Protein AF-A0A5C8K792-F1 (afdb_monomer)

Mean predicted aligned error: 9.38 Å

Structure (mmCIF, N/CA/C/O backbone):
data_AF-A0A5C8K792-F1
#
_entry.id   AF-A0A5C8K792-F1
#
loop_
_atom_site.group_PDB
_atom_site.id
_atom_site.type_symbol
_atom_site.label_atom_id
_atom_site.label_alt_id
_atom_site.label_comp_id
_atom_site.label_asym_id
_atom_site.label_entity_id
_atom_site.label_seq_id
_atom_site.pdbx_PDB_ins_code
_atom_site.Cartn_x
_atom_site.Cartn_y
_atom_site.Cartn_z
_atom_site.occupancy
_atom_site.B_iso_or_equiv
_atom_site.auth_seq_id
_atom_site.auth_comp_id
_atom_site.auth_asym_id
_atom_site.auth_atom_id
_atom_site.pdbx_PDB_model_num
ATOM 1 N N . MET A 1 1 ? -2.603 10.438 27.173 1.00 48.62 1 MET A N 1
ATOM 2 C CA . MET A 1 1 ? -2.649 11.449 26.082 1.00 48.62 1 MET A CA 1
ATOM 3 C C . MET A 1 1 ? -1.941 11.046 24.762 1.00 48.62 1 MET A C 1
ATOM 5 O O . MET A 1 1 ? -1.827 11.893 23.890 1.00 48.62 1 MET A O 1
ATOM 9 N N . LYS A 1 2 ? -1.500 9.791 24.525 1.00 54.25 2 LYS A N 1
ATOM 10 C CA . LYS A 1 2 ? -0.656 9.432 23.346 1.00 54.25 2 LYS A CA 1
ATOM 11 C C . LYS A 1 2 ? -1.339 8.657 22.197 1.00 54.25 2 LYS A C 1
ATOM 13 O O . LYS A 1 2 ? -0.719 8.476 21.154 1.00 54.25 2 LYS A O 1
ATOM 18 N N . SER A 1 3 ? -2.580 8.188 22.365 1.00 60.81 3 SER A N 1
ATOM 19 C CA . SER A 1 3 ? -3.267 7.324 21.380 1.00 60.81 3 SER A CA 1
ATOM 20 C C . SER A 1 3 ? -3.584 8.049 20.063 1.00 60.81 3 SER A C 1
ATOM 22 O O . SER A 1 3 ? -3.259 7.552 18.988 1.00 60.81 3 SER A O 1
ATOM 24 N N . ASN A 1 4 ? -4.146 9.257 20.148 1.00 64.00 4 ASN A N 1
ATOM 25 C CA . ASN A 1 4 ? -4.703 9.966 18.988 1.00 64.00 4 ASN A CA 1
ATOM 26 C C . ASN A 1 4 ? -3.617 10.461 18.022 1.00 64.00 4 ASN A C 1
ATOM 28 O O . ASN A 1 4 ? -3.834 10.506 16.816 1.00 64.00 4 ASN A O 1
ATOM 32 N N . SER A 1 5 ? -2.433 10.798 18.543 1.00 72.56 5 SER A N 1
ATOM 33 C CA . SER A 1 5 ? -1.304 11.237 17.719 1.00 72.56 5 SER A CA 1
ATOM 34 C C . SER A 1 5 ? -0.758 10.101 16.850 1.00 72.56 5 SER A C 1
ATOM 36 O O . SER A 1 5 ? -0.447 10.340 15.691 1.00 72.56 5 SER A O 1
ATOM 38 N N . LEU A 1 6 ? -0.719 8.858 17.348 1.00 70.56 6 LEU A N 1
ATOM 39 C CA . LEU A 1 6 ? -0.257 7.725 16.538 1.00 70.56 6 LEU A CA 1
ATOM 40 C C . LEU A 1 6 ? -1.238 7.334 15.431 1.00 70.56 6 LEU A C 1
ATOM 42 O O . LEU A 1 6 ? -0.800 6.997 14.336 1.00 70.56 6 LEU A O 1
ATOM 46 N N . VAL A 1 7 ? -2.546 7.397 15.697 1.00 77.88 7 VAL A N 1
ATOM 47 C CA . VAL A 1 7 ? -3.580 7.153 14.676 1.00 77.88 7 VAL A CA 1
ATOM 48 C C . VAL A 1 7 ? -3.468 8.185 13.546 1.00 77.88 7 VAL A C 1
ATOM 50 O O . VAL A 1 7 ? -3.513 7.812 12.375 1.00 77.88 7 VAL A O 1
ATOM 53 N N . LEU A 1 8 ? -3.255 9.464 13.891 1.00 81.50 8 LEU A N 1
ATOM 54 C CA . LEU A 1 8 ? -3.018 10.545 12.925 1.00 81.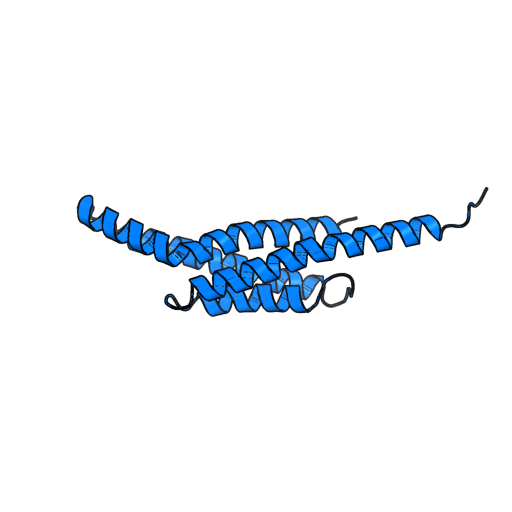50 8 LEU A CA 1
ATOM 55 C C . LEU A 1 8 ? -1.777 10.286 12.075 1.00 81.50 8 LEU A C 1
ATOM 57 O O . LEU A 1 8 ? -1.864 10.301 10.850 1.00 81.50 8 LEU A O 1
ATOM 61 N N . THR A 1 9 ? -0.634 10.030 12.716 1.00 84.25 9 THR A N 1
ATOM 62 C CA . THR A 1 9 ? 0.632 9.820 12.008 1.00 84.25 9 THR A CA 1
ATOM 63 C C . THR A 1 9 ? 0.550 8.613 11.080 1.00 84.25 9 THR A C 1
ATOM 65 O O . THR A 1 9 ? 0.938 8.720 9.922 1.00 84.25 9 THR A O 1
ATOM 68 N N . ASN A 1 10 ? -0.021 7.493 11.535 1.00 84.94 10 ASN A N 1
ATOM 69 C CA . ASN A 1 10 ? -0.153 6.297 10.702 1.00 84.94 10 ASN A CA 1
ATOM 70 C C . ASN A 1 10 ? -1.067 6.532 9.497 1.00 84.94 10 ASN A C 1
ATOM 72 O O . ASN A 1 10 ? -0.739 6.110 8.390 1.00 84.94 10 ASN A O 1
ATOM 76 N N . GLY A 1 11 ? -2.185 7.234 9.684 1.00 84.38 11 GLY A N 1
ATOM 77 C CA . GLY A 1 11 ? -3.072 7.545 8.571 1.00 84.38 11 GLY A CA 1
ATOM 78 C C . GLY A 1 11 ? -2.479 8.561 7.585 1.00 84.38 11 GLY A C 1
ATOM 79 O O . GLY A 1 11 ? -2.635 8.386 6.384 1.00 84.38 11 GLY A O 1
ATOM 80 N N . ILE A 1 12 ? -1.729 9.574 8.037 1.00 89.00 12 ILE A N 1
ATOM 81 C CA . ILE A 1 12 ? -1.058 10.528 7.131 1.00 89.00 12 ILE A CA 1
ATOM 82 C C . ILE A 1 12 ? 0.067 9.839 6.351 1.00 89.00 12 ILE A C 1
ATOM 84 O O . ILE A 1 12 ? 0.120 9.940 5.126 1.00 89.00 12 ILE A O 1
ATOM 88 N N . VAL A 1 13 ? 0.942 9.104 7.044 1.00 89.44 13 VAL A N 1
ATOM 89 C CA . VAL A 1 13 ? 2.062 8.383 6.418 1.00 89.44 13 VAL A CA 1
ATOM 90 C C . VAL A 1 13 ? 1.544 7.329 5.441 1.00 89.44 13 VAL A C 1
ATOM 92 O O . VAL A 1 13 ? 2.084 7.191 4.347 1.00 89.44 13 VAL A O 1
ATOM 95 N N . GLY A 1 14 ? 0.459 6.634 5.786 1.00 88.00 14 GLY A N 1
ATOM 96 C CA . GLY A 1 14 ? -0.190 5.687 4.886 1.00 88.00 14 GLY A CA 1
ATOM 97 C C . GLY A 1 14 ? -0.869 6.317 3.680 1.00 88.00 14 GLY A C 1
ATOM 98 O O . GLY A 1 14 ? -0.874 5.710 2.616 1.00 88.00 14 GLY A O 1
ATOM 99 N N . LEU A 1 15 ? -1.412 7.529 3.807 1.00 91.38 15 LEU A N 1
ATOM 100 C CA . LEU A 1 15 ? -2.034 8.231 2.686 1.00 91.38 15 LEU A CA 1
ATOM 101 C C . LEU A 1 15 ? -0.972 8.729 1.701 1.00 91.38 15 LEU A C 1
ATOM 103 O O . LEU A 1 15 ? -1.082 8.476 0.504 1.00 91.38 15 LEU A O 1
ATOM 107 N N . ILE A 1 16 ? 0.090 9.362 2.209 1.00 91.62 16 ILE A N 1
ATOM 108 C CA . ILE A 1 16 ? 1.227 9.819 1.395 1.00 91.62 16 ILE A CA 1
ATOM 109 C C . ILE A 1 16 ? 1.921 8.620 0.741 1.00 91.62 16 ILE A C 1
ATOM 111 O O . ILE A 1 16 ? 2.132 8.603 -0.471 1.00 91.62 16 ILE A O 1
ATOM 115 N N . GLY A 1 17 ? 2.232 7.590 1.532 1.00 88.50 17 GLY A N 1
ATOM 116 C CA . GLY A 1 17 ? 2.858 6.370 1.035 1.00 88.50 17 GLY A CA 1
ATOM 117 C C . GLY A 1 17 ? 1.967 5.611 0.052 1.00 88.50 17 GLY A C 1
ATOM 118 O O . GLY A 1 17 ? 2.456 5.134 -0.966 1.00 88.50 17 GLY A O 1
ATOM 119 N N . GLY A 1 18 ? 0.656 5.559 0.297 1.00 88.31 18 GLY A N 1
ATOM 120 C CA . GLY A 1 18 ? -0.326 4.948 -0.596 1.00 88.31 18 GLY A CA 1
ATOM 121 C C . GLY A 1 18 ? -0.421 5.653 -1.949 1.00 88.31 18 GLY A C 1
ATOM 122 O O . GLY A 1 18 ? -0.436 4.977 -2.974 1.00 88.31 18 GLY A O 1
ATOM 123 N N . ILE A 1 19 ? -0.397 6.993 -1.974 1.00 91.19 19 ILE A N 1
ATOM 124 C CA . ILE A 1 19 ? -0.318 7.779 -3.219 1.00 91.19 19 ILE A CA 1
ATOM 125 C C . ILE A 1 19 ? 0.967 7.455 -3.993 1.00 91.19 19 ILE A C 1
ATOM 127 O O . ILE A 1 19 ? 0.922 7.251 -5.206 1.00 91.19 19 ILE A O 1
ATOM 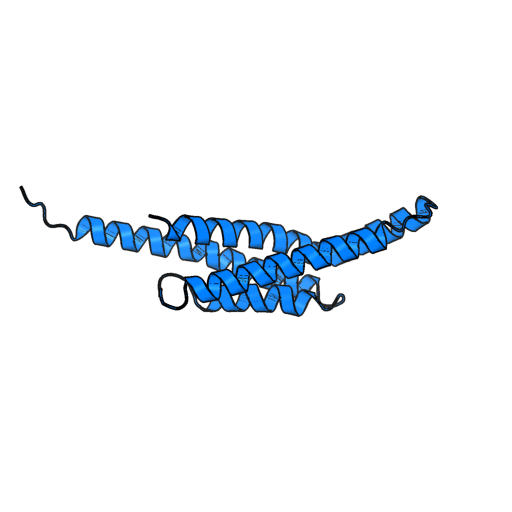131 N N . LEU A 1 20 ? 2.108 7.372 -3.303 1.00 89.75 20 LEU A N 1
ATOM 132 C CA . LEU A 1 20 ? 3.390 7.078 -3.946 1.00 89.75 20 LEU A CA 1
ATOM 133 C C . LEU A 1 20 ? 3.418 5.662 -4.533 1.00 89.75 20 LEU A C 1
ATOM 135 O O . LEU A 1 20 ? 3.910 5.461 -5.639 1.00 89.75 20 LEU A O 1
ATOM 139 N N . VAL A 1 21 ? 2.856 4.686 -3.815 1.00 88.12 21 VAL A N 1
ATOM 140 C CA . VAL A 1 21 ? 2.730 3.302 -4.290 1.00 88.12 21 VAL A CA 1
ATOM 141 C C . VAL A 1 21 ? 1.752 3.210 -5.465 1.00 88.12 21 VAL A C 1
ATOM 143 O O . VAL A 1 21 ? 2.029 2.485 -6.420 1.00 88.12 21 VAL A O 1
ATOM 146 N N . LEU A 1 22 ? 0.657 3.977 -5.442 1.00 90.88 22 LEU A N 1
ATOM 147 C CA . LEU A 1 22 ? -0.306 4.061 -6.544 1.00 90.88 22 LEU A CA 1
ATOM 148 C C . LEU A 1 22 ? 0.346 4.588 -7.831 1.00 90.88 22 LEU A C 1
ATOM 150 O O . LEU A 1 22 ? 0.111 4.048 -8.909 1.00 90.88 22 LEU A O 1
ATOM 154 N N . LEU A 1 23 ? 1.206 5.602 -7.705 1.00 89.19 23 LEU A N 1
ATOM 155 C CA . LEU A 1 23 ? 2.001 6.156 -8.805 1.00 89.19 23 LEU A CA 1
ATOM 156 C C . LEU A 1 23 ? 3.240 5.314 -9.147 1.00 89.19 23 LEU A C 1
ATOM 158 O O . LEU A 1 23 ? 3.911 5.598 -10.135 1.00 89.19 23 LEU A O 1
ATOM 162 N N . GLY A 1 24 ? 3.536 4.262 -8.383 1.00 85.56 24 GLY A N 1
ATOM 163 C CA . GLY A 1 24 ? 4.718 3.417 -8.556 1.00 85.56 24 GLY A CA 1
ATOM 164 C C . GLY A 1 24 ? 4.937 2.909 -9.990 1.00 85.56 24 GLY A C 1
ATOM 165 O O . GLY A 1 24 ? 6.045 3.067 -10.500 1.00 85.56 24 GLY A O 1
ATOM 166 N N . PRO A 1 25 ? 3.918 2.363 -10.685 1.00 84.81 25 PRO A N 1
ATOM 167 C CA . PRO A 1 25 ? 4.066 1.926 -12.075 1.00 84.81 25 PRO A CA 1
ATOM 168 C C . PRO A 1 25 ? 4.450 3.067 -13.024 1.00 84.81 25 PR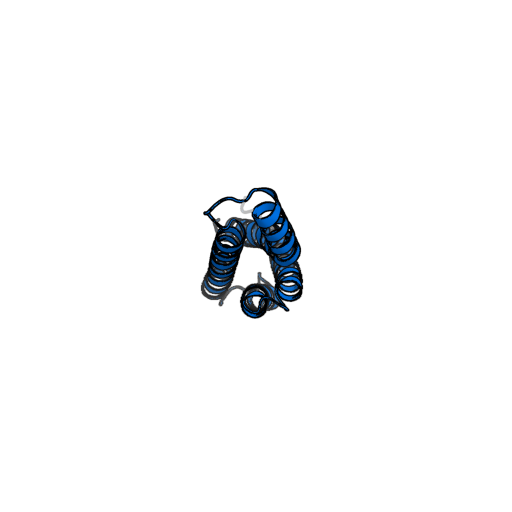O A C 1
ATOM 170 O O . PRO A 1 25 ? 5.295 2.880 -13.894 1.00 84.81 25 PRO A O 1
ATOM 173 N N . PHE A 1 26 ? 3.884 4.262 -12.825 1.00 86.12 26 PHE A N 1
ATOM 174 C CA . PHE A 1 26 ? 4.224 5.447 -13.615 1.00 86.12 26 PHE A CA 1
ATOM 175 C C . PHE A 1 26 ? 5.645 5.934 -13.320 1.00 86.12 26 PHE A C 1
ATOM 177 O O . PHE A 1 26 ? 6.356 6.314 -14.244 1.00 86.12 26 PHE A O 1
ATOM 184 N N . LEU A 1 27 ? 6.089 5.873 -12.060 1.00 85.75 27 LEU A N 1
ATOM 185 C CA . LEU A 1 27 ? 7.456 6.238 -11.681 1.00 85.75 27 LEU A CA 1
ATOM 186 C C . LEU A 1 27 ? 8.501 5.319 -12.323 1.00 85.75 27 LEU A C 1
ATOM 188 O O . LEU A 1 27 ? 9.519 5.816 -12.793 1.00 85.75 27 LEU A O 1
ATOM 192 N N . ILE A 1 28 ? 8.235 4.009 -12.386 1.00 86.38 28 ILE A N 1
ATOM 193 C CA . ILE A 1 28 ? 9.107 3.038 -13.070 1.00 86.38 28 ILE A CA 1
ATOM 194 C C . ILE A 1 28 ? 9.128 3.297 -14.582 1.00 86.38 28 ILE A C 1
ATOM 196 O O . ILE A 1 28 ? 10.174 3.208 -15.221 1.00 86.38 28 ILE A O 1
ATOM 200 N N . LEU A 1 29 ? 7.980 3.647 -15.166 1.00 86.19 29 LEU A N 1
ATOM 201 C CA . LEU A 1 29 ? 7.887 3.940 -16.594 1.00 86.19 29 LEU A CA 1
ATOM 202 C C . LEU A 1 29 ? 8.693 5.197 -16.959 1.00 86.19 29 LEU A C 1
ATOM 204 O O . LEU A 1 29 ? 9.476 5.174 -17.907 1.00 86.19 29 LEU A O 1
ATOM 208 N N . ILE A 1 30 ? 8.570 6.261 -16.161 1.00 86.88 30 ILE A N 1
ATOM 209 C CA . ILE A 1 30 ? 9.336 7.502 -16.338 1.00 86.88 30 ILE A CA 1
ATOM 210 C C . ILE A 1 30 ? 10.836 7.246 -16.164 1.00 86.88 30 ILE A C 1
ATOM 212 O O . ILE A 1 30 ? 11.616 7.692 -16.999 1.00 86.88 30 ILE A O 1
ATOM 216 N N . SER A 1 31 ? 11.258 6.517 -15.127 1.00 85.69 31 SER A N 1
ATOM 217 C CA . SER A 1 31 ? 12.683 6.236 -14.914 1.00 85.69 31 SER A CA 1
ATOM 218 C C . SER A 1 31 ? 13.285 5.379 -16.027 1.00 85.69 31 SER A C 1
ATOM 220 O O . SER A 1 31 ? 14.405 5.655 -16.447 1.00 85.69 31 SER A O 1
ATOM 222 N N . SER A 1 32 ? 12.522 4.432 -16.584 1.00 86.12 32 SER A N 1
ATOM 223 C CA . SER A 1 32 ? 12.965 3.642 -17.741 1.00 86.12 32 SER A CA 1
ATOM 224 C C . SER A 1 32 ? 13.147 4.481 -19.006 1.00 86.12 32 SER A C 1
ATOM 226 O O . SER A 1 32 ? 14.105 4.277 -19.749 1.00 86.12 32 SER A O 1
ATOM 228 N N . PHE A 1 33 ? 12.272 5.465 -19.231 1.00 86.56 33 PHE A N 1
ATOM 229 C CA . PHE A 1 33 ? 12.398 6.393 -20.352 1.00 86.56 33 PHE A CA 1
ATOM 230 C C . PHE A 1 33 ? 13.600 7.326 -20.171 1.00 86.56 33 PHE A C 1
ATOM 232 O O . PHE A 1 33 ? 14.362 7.549 -21.110 1.00 86.56 33 PHE A O 1
ATOM 239 N N . THR A 1 34 ? 13.808 7.825 -18.951 1.00 85.88 34 THR A N 1
ATOM 240 C CA . THR A 1 34 ? 14.956 8.671 -18.615 1.00 85.88 34 THR A CA 1
ATOM 241 C C . THR A 1 34 ? 16.273 7.920 -18.775 1.00 85.88 34 THR A C 1
ATOM 243 O O . THR A 1 34 ? 17.182 8.474 -19.383 1.00 85.88 34 THR A O 1
ATOM 246 N N . ASP A 1 35 ? 16.383 6.668 -18.318 1.00 86.31 35 ASP A N 1
ATOM 247 C CA . ASP A 1 35 ? 17.587 5.838 -18.513 1.00 86.31 35 ASP A CA 1
ATOM 248 C C . ASP A 1 35 ? 17.942 5.707 -20.003 1.00 86.31 35 ASP A C 1
ATOM 250 O O . ASP A 1 35 ? 19.102 5.835 -20.398 1.00 86.31 35 ASP A O 1
ATOM 254 N N . LEU A 1 36 ? 16.923 5.522 -20.845 1.00 85.25 36 LEU A N 1
ATOM 255 C CA . LEU A 1 36 ? 17.070 5.343 -22.288 1.00 85.25 36 LEU A CA 1
ATOM 256 C C . LEU A 1 36 ? 17.543 6.623 -22.996 1.00 85.25 36 LEU A C 1
ATOM 258 O O . LEU A 1 36 ? 18.340 6.554 -23.927 1.00 85.25 36 LEU A O 1
ATOM 262 N N . VAL A 1 37 ? 17.081 7.791 -22.539 1.00 86.69 37 VAL A N 1
ATOM 263 C CA . VAL A 1 37 ? 17.468 9.106 -23.085 1.00 86.69 37 VAL A CA 1
ATOM 264 C C . VAL A 1 37 ? 18.822 9.577 -22.549 1.00 86.69 37 VAL A C 1
ATOM 266 O O . VAL A 1 37 ? 19.566 10.252 -23.256 1.00 86.69 37 VAL A O 1
ATOM 269 N N . SER A 1 38 ? 19.142 9.237 -21.301 1.00 82.19 38 SER A N 1
ATOM 270 C CA . SER A 1 38 ? 20.303 9.776 -20.581 1.00 82.19 38 SER A CA 1
ATOM 271 C C . SER A 1 38 ? 21.593 9.003 -20.862 1.00 82.19 38 SER A C 1
ATOM 273 O O . SER A 1 38 ? 22.676 9.545 -20.653 1.00 82.19 38 SER A O 1
ATOM 275 N N . GLY A 1 39 ? 21.502 7.745 -21.319 1.00 75.25 39 GLY A N 1
ATOM 276 C CA . GLY A 1 39 ? 22.661 6.907 -21.657 1.00 75.25 39 GLY A CA 1
ATOM 277 C C . GLY A 1 39 ? 23.615 6.646 -20.484 1.00 75.25 39 GLY A C 1
ATOM 278 O O . GLY A 1 39 ? 24.773 6.287 -20.696 1.00 75.25 39 GLY A O 1
ATOM 279 N N . SER A 1 40 ? 23.155 6.862 -19.251 1.00 72.44 40 SER A N 1
ATOM 280 C CA . SER A 1 40 ? 23.939 6.725 -18.030 1.00 72.44 40 SER A CA 1
ATOM 281 C C . SER A 1 40 ? 24.150 5.257 -17.660 1.00 72.44 40 SER A C 1
ATOM 283 O O . SER A 1 40 ? 23.241 4.438 -17.768 1.00 72.44 40 SER A O 1
ATOM 285 N N . SER A 1 41 ? 25.344 4.927 -17.159 1.00 68.44 41 SER A N 1
ATOM 286 C CA . SER A 1 41 ? 25.680 3.579 -16.669 1.00 68.44 41 SER A CA 1
ATOM 287 C C . SER A 1 41 ? 24.888 3.179 -15.418 1.00 68.44 41 SER A C 1
ATOM 289 O O . SER A 1 41 ? 24.761 1.994 -15.116 1.00 68.44 41 SER A O 1
ATOM 291 N N . GLU A 1 42 ? 24.372 4.160 -14.675 1.00 74.19 42 GLU A N 1
ATOM 292 C CA . GLU A 1 42 ? 23.494 3.929 -13.533 1.00 74.19 42 GLU A CA 1
ATOM 293 C C . GLU A 1 42 ? 22.036 3.911 -13.983 1.00 74.19 42 GLU A C 1
ATOM 295 O O . GLU A 1 42 ? 21.535 4.896 -14.525 1.00 74.19 42 GLU A O 1
ATOM 300 N N . SER A 1 43 ? 21.352 2.791 -13.733 1.00 81.56 43 SER A N 1
ATOM 301 C CA . SER A 1 43 ? 19.929 2.662 -14.033 1.00 81.56 43 SER A CA 1
ATOM 302 C C . SER A 1 43 ? 19.089 3.289 -12.920 1.00 81.56 43 SER A C 1
ATOM 304 O O . SER A 1 43 ? 18.907 2.725 -11.834 1.00 81.56 43 SER A O 1
ATOM 306 N N . MET A 1 44 ? 18.518 4.453 -13.211 1.00 83.69 44 MET A N 1
ATOM 307 C CA . MET A 1 44 ? 17.514 5.129 -12.395 1.00 83.69 44 MET A CA 1
ATOM 308 C C . MET A 1 44 ? 16.278 4.243 -12.182 1.00 83.69 44 MET A C 1
ATOM 310 O O . MET A 1 44 ? 15.618 4.333 -11.143 1.00 83.69 44 MET A O 1
ATOM 314 N N . THR A 1 45 ? 15.996 3.335 -13.120 1.00 85.38 45 THR A N 1
ATOM 315 C CA . THR A 1 45 ? 14.927 2.334 -13.005 1.00 85.38 45 THR A CA 1
ATOM 316 C C . THR A 1 45 ? 15.132 1.410 -11.808 1.00 85.38 45 THR A C 1
ATOM 318 O O . THR A 1 45 ? 14.212 1.224 -11.007 1.00 85.38 45 THR A O 1
ATOM 321 N N . ILE A 1 46 ? 16.344 0.873 -11.633 1.00 85.81 46 ILE A N 1
ATOM 322 C CA . ILE A 1 46 ? 16.675 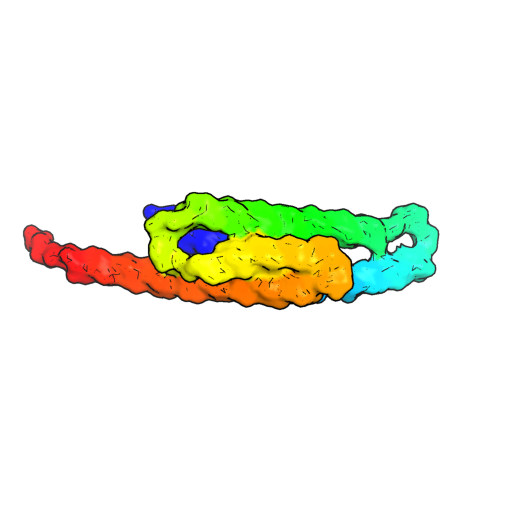-0.011 -10.504 1.00 85.81 46 ILE A CA 1
ATOM 323 C C . ILE A 1 46 ? 16.542 0.753 -9.181 1.00 85.81 46 ILE A C 1
ATOM 325 O O . ILE A 1 46 ? 15.906 0.266 -8.243 1.00 85.81 46 ILE A O 1
ATOM 329 N N . ASN A 1 47 ? 17.061 1.981 -9.129 1.00 86.69 47 ASN A N 1
ATOM 330 C CA . ASN A 1 47 ? 16.959 2.840 -7.949 1.00 86.69 47 ASN A CA 1
ATOM 331 C C . ASN A 1 47 ? 15.495 3.126 -7.567 1.00 86.69 47 ASN A C 1
ATOM 333 O O . ASN A 1 47 ? 15.124 3.003 -6.398 1.00 86.69 47 ASN A O 1
ATOM 337 N N . ALA A 1 48 ? 14.634 3.427 -8.544 1.00 86.12 48 ALA A N 1
ATOM 338 C CA . ALA A 1 48 ? 13.208 3.652 -8.310 1.00 86.12 48 ALA A CA 1
ATOM 339 C C . ALA A 1 48 ? 12.507 2.405 -7.738 1.00 86.12 48 ALA A C 1
ATOM 341 O O . ALA A 1 48 ? 11.718 2.515 -6.797 1.00 86.12 48 ALA A O 1
ATOM 342 N N . ILE A 1 49 ? 12.819 1.210 -8.255 1.00 86.75 49 ILE A N 1
ATOM 343 C CA . ILE A 1 4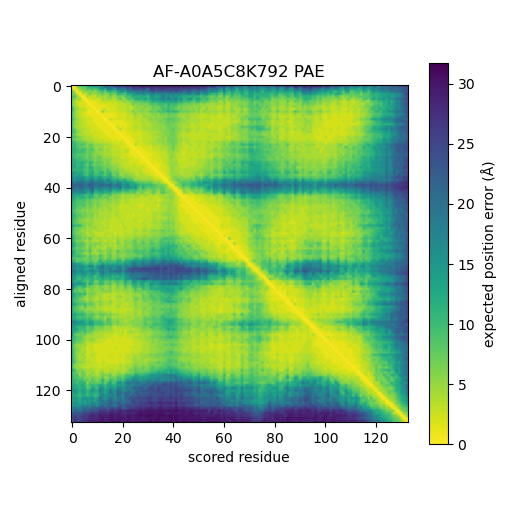9 ? 12.252 -0.056 -7.764 1.00 86.75 49 ILE A CA 1
ATOM 344 C C . ILE A 1 49 ? 12.672 -0.321 -6.314 1.00 86.75 49 ILE A C 1
ATOM 346 O O . ILE A 1 49 ? 11.827 -0.690 -5.491 1.00 86.75 49 ILE A O 1
ATOM 350 N N . ILE A 1 50 ? 13.948 -0.111 -5.977 1.00 89.00 50 ILE A N 1
ATOM 351 C CA . ILE A 1 50 ? 14.466 -0.310 -4.616 1.00 89.00 50 ILE A CA 1
ATOM 352 C C . ILE A 1 50 ? 13.767 0.640 -3.640 1.00 89.00 50 ILE A C 1
ATOM 354 O O . ILE A 1 50 ? 13.222 0.189 -2.631 1.00 89.00 50 ILE A O 1
ATOM 358 N N . VAL A 1 51 ? 13.707 1.936 -3.962 1.00 88.75 51 VAL A N 1
ATOM 359 C CA . VAL A 1 51 ? 13.053 2.948 -3.116 1.00 88.75 51 VAL A CA 1
ATOM 360 C C . VAL A 1 51 ? 11.572 2.622 -2.907 1.00 88.75 51 VAL A C 1
ATOM 362 O O . VAL A 1 51 ? 11.093 2.631 -1.770 1.00 88.75 51 VAL A O 1
ATOM 365 N N . LEU A 1 52 ? 10.848 2.261 -3.972 1.00 87.19 52 LEU A N 1
ATOM 366 C CA . LEU A 1 52 ? 9.444 1.854 -3.872 1.00 87.19 52 LEU A CA 1
ATOM 367 C C . LEU A 1 52 ? 9.270 0.586 -3.028 1.00 87.19 52 LEU A C 1
ATOM 369 O O . LEU A 1 52 ? 8.296 0.473 -2.290 1.00 87.19 52 LEU A O 1
ATOM 373 N N . THR A 1 53 ? 10.203 -0.362 -3.096 1.00 88.12 53 THR A N 1
ATOM 374 C CA . THR A 1 53 ? 10.149 -1.599 -2.301 1.00 88.12 53 THR A CA 1
ATOM 375 C C . THR A 1 53 ? 10.374 -1.324 -0.816 1.00 88.12 53 THR A C 1
ATOM 377 O O . THR A 1 53 ? 9.622 -1.825 0.020 1.00 88.12 53 THR A O 1
ATOM 380 N N . ILE A 1 54 ? 11.341 -0.468 -0.477 1.00 90.25 54 ILE A N 1
ATOM 381 C CA . ILE A 1 54 ? 11.578 -0.033 0.906 1.00 90.25 54 ILE A CA 1
ATOM 382 C C . ILE A 1 54 ? 10.340 0.685 1.450 1.00 90.25 54 ILE A C 1
ATOM 384 O O . ILE A 1 54 ? 9.898 0.385 2.558 1.00 90.25 54 ILE A O 1
ATOM 388 N N . LEU A 1 55 ? 9.725 1.573 0.663 1.00 89.38 55 LEU A N 1
ATOM 389 C CA . LEU A 1 55 ? 8.504 2.268 1.068 1.00 89.38 55 LEU A CA 1
ATOM 390 C C . LEU A 1 55 ? 7.367 1.288 1.395 1.00 89.38 55 LEU A C 1
ATOM 392 O O . LEU A 1 55 ? 6.701 1.435 2.420 1.00 89.38 55 LEU A O 1
ATOM 396 N N . LYS A 1 56 ? 7.175 0.253 0.569 1.00 89.19 56 LYS A N 1
ATOM 397 C CA . LYS A 1 56 ? 6.179 -0.802 0.818 1.00 89.19 56 LYS A CA 1
ATOM 398 C C . LYS A 1 56 ? 6.459 -1.550 2.120 1.00 89.19 56 LYS A C 1
ATOM 400 O O . LYS A 1 56 ? 5.534 -1.785 2.893 1.00 89.19 56 LYS A O 1
ATOM 405 N N . LEU A 1 57 ? 7.722 -1.880 2.394 1.00 89.75 57 LEU A N 1
ATOM 406 C CA . LEU A 1 57 ? 8.126 -2.548 3.635 1.00 89.75 57 LEU A CA 1
ATOM 407 C C . LEU A 1 57 ? 7.899 -1.667 4.871 1.00 89.75 57 LEU A C 1
ATOM 409 O O . LEU A 1 57 ? 7.427 -2.162 5.893 1.00 89.75 57 LEU A O 1
ATOM 413 N N . VAL A 1 58 ? 8.169 -0.363 4.776 1.00 88.62 58 VAL A N 1
ATOM 414 C CA . VAL A 1 58 ? 7.902 0.597 5.860 1.00 88.62 58 VAL A CA 1
ATOM 415 C C . VAL A 1 58 ? 6.402 0.697 6.144 1.00 88.62 58 VAL A C 1
ATOM 417 O O . VAL A 1 58 ? 5.993 0.639 7.304 1.00 88.62 58 VAL A O 1
ATOM 420 N N . LEU A 1 59 ? 5.570 0.791 5.102 1.00 87.69 59 LEU A N 1
ATOM 421 C CA . LEU A 1 59 ? 4.109 0.812 5.241 1.00 87.69 59 LEU A CA 1
ATOM 422 C C . LEU A 1 59 ? 3.580 -0.488 5.859 1.00 87.69 59 LEU A C 1
ATOM 424 O O . LEU A 1 59 ? 2.754 -0.450 6.771 1.00 87.69 59 LEU A O 1
ATOM 428 N N . LEU A 1 60 ? 4.114 -1.632 5.431 1.00 89.06 60 LEU A N 1
ATOM 429 C CA . LEU A 1 60 ? 3.777 -2.933 6.001 1.00 89.06 60 LEU A CA 1
ATOM 430 C C . LEU A 1 60 ? 4.146 -3.006 7.495 1.00 89.06 60 LEU A C 1
ATOM 432 O O . LEU A 1 60 ? 3.329 -3.417 8.321 1.00 89.06 60 LEU A O 1
ATOM 436 N N . GLY A 1 61 ? 5.343 -2.537 7.863 1.00 85.31 61 GLY A N 1
ATOM 437 C CA . GLY A 1 61 ? 5.797 -2.454 9.254 1.00 85.31 61 GLY A CA 1
ATOM 438 C C . GLY A 1 61 ? 4.938 -1.524 10.121 1.00 85.31 61 GLY A C 1
ATOM 439 O O . GLY A 1 61 ? 4.630 -1.855 11.272 1.00 85.31 61 GLY A O 1
ATOM 440 N N . LEU A 1 62 ? 4.479 -0.394 9.567 1.00 84.19 62 LEU A N 1
ATOM 441 C CA . LEU A 1 62 ? 3.530 0.505 10.233 1.00 84.19 62 LEU A CA 1
ATOM 442 C C . LEU A 1 62 ? 2.195 -0.195 10.519 1.00 84.19 62 LEU A C 1
ATOM 444 O O . LEU A 1 62 ? 1.674 -0.074 11.630 1.00 84.19 62 LEU A O 1
ATOM 448 N N . GLY A 1 63 ? 1.667 -0.954 9.553 1.00 81.56 63 GLY A N 1
ATOM 449 C CA . GLY A 1 63 ? 0.425 -1.719 9.711 1.00 81.56 63 GLY A CA 1
ATOM 450 C C . GLY A 1 63 ? 0.509 -2.741 10.843 1.00 81.56 63 GLY A C 1
ATOM 451 O O . GLY A 1 63 ? -0.375 -2.802 11.700 1.00 81.56 63 GLY A O 1
ATOM 452 N N . ILE A 1 64 ? 1.618 -3.483 10.914 1.00 83.81 64 ILE A N 1
ATOM 453 C CA . ILE A 1 64 ? 1.866 -4.465 11.980 1.00 83.81 64 ILE A CA 1
ATOM 454 C C . ILE A 1 64 ? 1.984 -3.775 13.347 1.00 83.81 64 ILE A C 1
ATOM 456 O O . ILE A 1 64 ? 1.361 -4.203 14.321 1.00 83.81 64 ILE A O 1
ATOM 460 N N . THR A 1 65 ? 2.737 -2.676 13.429 1.00 80.38 65 THR A N 1
ATOM 461 C CA . THR A 1 65 ? 2.918 -1.922 14.682 1.00 80.38 65 THR A CA 1
ATOM 462 C C . THR A 1 65 ? 1.586 -1.377 15.197 1.00 80.38 65 THR A C 1
ATOM 464 O O . THR A 1 65 ? 1.300 -1.432 16.397 1.00 80.38 65 THR A O 1
ATOM 467 N N . ALA A 1 66 ? 0.739 -0.888 14.290 1.00 73.94 66 ALA A N 1
ATOM 468 C CA . ALA A 1 66 ? -0.601 -0.440 14.628 1.00 73.94 66 ALA A CA 1
ATOM 469 C C . ALA A 1 66 ? -1.469 -1.602 15.136 1.00 73.94 66 ALA A C 1
ATOM 471 O O . ALA A 1 66 ? -2.132 -1.458 16.162 1.00 73.94 66 ALA A O 1
ATOM 472 N N . PHE A 1 67 ? -1.398 -2.772 14.492 1.00 76.25 67 PHE A N 1
ATOM 473 C CA . PHE A 1 67 ? -2.159 -3.954 14.901 1.00 76.25 67 PHE A CA 1
ATOM 474 C C . PHE A 1 67 ? -1.811 -4.397 16.323 1.00 76.25 67 PHE A C 1
ATOM 476 O O . PHE A 1 67 ? -2.705 -4.618 17.137 1.00 76.25 67 PHE A O 1
ATOM 483 N N . ILE A 1 68 ? -0.521 -4.453 16.663 1.00 79.12 68 ILE A N 1
ATOM 484 C CA . ILE A 1 68 ? -0.070 -4.831 18.010 1.00 79.12 68 ILE A CA 1
ATOM 485 C C . ILE A 1 68 ? -0.551 -3.811 19.053 1.00 79.12 68 ILE A C 1
ATOM 487 O O . ILE A 1 68 ? -0.995 -4.192 20.136 1.00 79.12 68 ILE A O 1
ATOM 491 N N . LYS A 1 69 ? -0.489 -2.513 18.731 1.00 74.69 69 LYS A N 1
ATOM 492 C CA . LYS A 1 69 ? -0.781 -1.432 19.679 1.00 74.69 69 LYS A CA 1
ATOM 493 C C . LYS A 1 69 ? -2.271 -1.222 19.946 1.00 74.69 69 LYS A C 1
ATOM 495 O O . LYS A 1 69 ? -2.639 -0.894 21.071 1.00 74.69 69 LYS A O 1
ATOM 500 N N . TYR A 1 70 ? -3.119 -1.401 18.938 1.00 69.38 70 TYR A N 1
ATOM 501 C CA . TYR A 1 70 ? -4.563 -1.177 19.047 1.00 69.38 70 TYR A CA 1
ATOM 502 C C . TYR A 1 70 ? -5.372 -2.469 19.183 1.00 69.38 70 TYR A C 1
ATOM 504 O O . TYR A 1 70 ? -6.594 -2.406 19.251 1.00 69.38 70 TYR A O 1
ATOM 512 N N . LYS A 1 71 ? -4.709 -3.625 19.335 1.00 61.12 71 LYS A N 1
ATOM 513 C CA . LYS A 1 71 ? -5.340 -4.946 19.512 1.00 61.12 71 LYS A CA 1
ATOM 514 C C . LYS A 1 71 ? -6.454 -4.991 20.573 1.00 61.12 71 LYS A C 1
ATOM 516 O O . LYS A 1 71 ? -7.333 -5.837 20.480 1.00 61.12 71 LYS A O 1
ATOM 521 N N . LYS A 1 72 ? -6.398 -4.129 21.596 1.00 55.28 72 LYS A N 1
ATOM 522 C CA . LYS A 1 72 ? -7.333 -4.100 22.737 1.00 55.28 72 LYS A CA 1
ATOM 523 C C . LYS A 1 72 ? -8.262 -2.876 22.785 1.00 55.28 72 LYS A C 1
ATOM 525 O O . LYS A 1 72 ? -9.034 -2.776 23.727 1.00 55.28 72 LYS A O 1
ATOM 530 N N . ASN A 1 73 ? -8.177 -1.949 21.825 1.00 58.03 73 ASN A N 1
ATOM 531 C CA . ASN A 1 73 ? -8.976 -0.717 21.826 1.00 58.03 73 ASN A CA 1
ATOM 532 C C . ASN A 1 73 ? -9.988 -0.721 20.674 1.00 58.03 73 ASN A C 1
ATOM 534 O O . ASN A 1 73 ? -9.599 -0.594 19.514 1.00 58.03 73 ASN A O 1
ATOM 538 N N . GLU A 1 74 ? -11.281 -0.776 21.003 1.00 57.53 74 GLU A N 1
ATOM 539 C CA . GLU A 1 74 ? -12.395 -0.734 20.036 1.00 57.53 74 GLU A CA 1
ATOM 540 C C . GLU A 1 74 ? -12.520 0.607 19.289 1.00 57.53 74 GLU A C 1
ATOM 542 O O . GLU A 1 74 ? -13.206 0.704 18.274 1.00 57.53 74 GLU A O 1
ATOM 547 N N . ALA A 1 75 ? -11.815 1.647 19.743 1.00 58.16 75 ALA A N 1
ATOM 548 C CA . ALA A 1 75 ? -11.854 2.979 19.144 1.00 58.16 75 ALA A CA 1
ATOM 549 C C . ALA A 1 75 ? -11.280 3.049 17.712 1.00 58.16 75 ALA A C 1
ATOM 551 O O . ALA A 1 75 ? -11.553 4.010 16.985 1.00 58.16 75 ALA A O 1
ATOM 552 N N . VAL A 1 76 ? -10.495 2.050 17.284 1.00 61.50 76 VAL A N 1
ATOM 553 C CA . VAL A 1 76 ? -9.935 1.980 15.926 1.00 61.50 76 VAL A CA 1
ATOM 554 C C . VAL A 1 76 ? -10.578 0.835 15.158 1.00 61.50 76 VAL A C 1
ATOM 556 O O . VAL A 1 76 ? -10.553 -0.310 15.601 1.00 61.50 76 VAL A O 1
ATOM 559 N N . MET A 1 77 ? -11.103 1.128 13.968 1.00 67.00 77 MET A N 1
ATOM 560 C CA . MET A 1 77 ? -11.734 0.113 13.126 1.00 67.00 77 MET A CA 1
ATOM 561 C C . MET A 1 77 ? -10.742 -1.022 12.821 1.00 67.00 77 MET A C 1
ATOM 563 O O . MET A 1 77 ? -9.657 -0.788 12.283 1.00 67.00 77 MET A O 1
ATOM 567 N N . VAL A 1 78 ? -11.116 -2.268 13.126 1.00 70.12 78 VAL A N 1
ATOM 568 C CA . VAL A 1 78 ? -10.308 -3.469 12.822 1.00 70.12 78 VAL A CA 1
ATOM 569 C C . VAL A 1 78 ? -9.969 -3.530 11.327 1.00 70.12 78 VAL A C 1
ATOM 571 O O . VAL A 1 78 ? -8.843 -3.848 10.949 1.00 70.12 78 VAL A O 1
ATOM 574 N N . SER A 1 79 ? -10.905 -3.097 10.479 1.00 71.44 79 SER A N 1
ATOM 575 C CA . SER A 1 79 ? -10.736 -2.982 9.030 1.00 71.44 79 SER A CA 1
ATOM 576 C C . SER A 1 79 ? -9.565 -2.077 8.629 1.00 71.44 79 SER A C 1
ATOM 578 O O . SER A 1 79 ? -8.895 -2.364 7.643 1.00 71.44 79 SER A O 1
ATOM 580 N N . ALA A 1 80 ? -9.262 -1.024 9.401 1.00 80.06 80 ALA A N 1
ATOM 581 C CA . ALA A 1 80 ? -8.155 -0.112 9.103 1.00 80.06 80 ALA A CA 1
ATOM 582 C C . ALA A 1 80 ? -6.806 -0.842 9.170 1.00 80.06 80 ALA A C 1
ATOM 584 O O . ALA A 1 80 ? -5.976 -0.696 8.279 1.00 80.06 80 ALA A O 1
ATOM 585 N N . HIS A 1 81 ? -6.628 -1.690 10.185 1.00 80.25 81 HIS A N 1
ATOM 586 C CA . HIS A 1 81 ? -5.409 -2.470 10.394 1.00 80.25 81 HIS A CA 1
ATOM 587 C C . HIS A 1 81 ? -5.183 -3.477 9.272 1.00 80.25 81 HIS A C 1
ATOM 589 O O . HIS A 1 81 ? -4.086 -3.577 8.729 1.00 80.25 81 HIS A O 1
ATOM 595 N N . ILE A 1 82 ? -6.237 -4.209 8.909 1.00 81.56 82 ILE A N 1
ATOM 596 C CA . ILE A 1 82 ? -6.159 -5.251 7.888 1.00 81.56 82 ILE A CA 1
ATOM 597 C C . ILE A 1 82 ? -5.863 -4.620 6.525 1.00 81.56 82 ILE A C 1
ATOM 599 O O . ILE A 1 82 ? -4.954 -5.078 5.842 1.00 81.56 82 ILE A O 1
ATOM 603 N N . LEU A 1 83 ? -6.545 -3.531 6.146 1.00 83.94 83 LEU A N 1
ATOM 604 C CA . LEU A 1 83 ? -6.284 -2.854 4.870 1.00 83.94 83 LEU A CA 1
ATOM 605 C C . LEU A 1 83 ? -4.865 -2.275 4.795 1.00 83.94 83 LEU A C 1
ATOM 607 O O . LEU A 1 83 ? -4.238 -2.333 3.739 1.00 83.94 83 LEU A O 1
ATOM 611 N N . PHE A 1 84 ? -4.335 -1.766 5.909 1.00 82.88 84 PHE A N 1
ATOM 612 C CA . PHE A 1 84 ? -2.972 -1.235 5.966 1.00 82.88 84 PHE A CA 1
ATOM 613 C C . PHE A 1 84 ? -1.892 -2.319 5.863 1.00 82.88 84 PHE A C 1
ATOM 615 O O . PHE A 1 84 ? -0.765 -2.017 5.496 1.00 82.88 84 PHE A O 1
ATOM 622 N N . ILE A 1 85 ? -2.218 -3.576 6.173 1.00 86.19 85 ILE A N 1
ATOM 623 C CA . ILE A 1 85 ? -1.312 -4.719 5.994 1.00 86.19 85 ILE A CA 1
ATOM 624 C C . ILE A 1 85 ? -1.482 -5.317 4.592 1.00 86.19 85 ILE A C 1
ATOM 626 O O . ILE A 1 85 ? -0.501 -5.555 3.889 1.00 86.19 85 ILE A O 1
ATOM 630 N N . VAL A 1 86 ? -2.727 -5.529 4.160 1.00 88.25 86 VAL A N 1
ATOM 631 C CA . VAL A 1 86 ? -3.049 -6.172 2.880 1.00 88.25 86 VAL A CA 1
ATOM 632 C C . VAL A 1 86 ? -2.663 -5.283 1.696 1.00 88.25 86 VAL A C 1
ATOM 634 O O . VAL A 1 86 ? -2.151 -5.797 0.708 1.00 88.25 86 VAL A O 1
ATOM 637 N N . GLY A 1 87 ? -2.834 -3.960 1.783 1.00 87.88 87 GLY A N 1
ATOM 638 C CA . GLY A 1 87 ? -2.473 -3.036 0.703 1.00 87.88 87 GLY A CA 1
ATOM 639 C C . GLY A 1 87 ? -0.991 -3.110 0.307 1.00 87.88 87 GLY A C 1
ATOM 640 O O . GLY A 1 87 ? -0.689 -3.456 -0.841 1.00 87.88 87 GLY A O 1
ATOM 641 N N . PRO A 1 88 ? -0.047 -2.875 1.237 1.00 86.75 88 PRO A N 1
ATOM 642 C CA . PRO A 1 88 ? 1.381 -2.989 0.962 1.00 86.75 88 PRO A CA 1
ATOM 643 C C . PRO A 1 88 ? 1.792 -4.404 0.546 1.00 86.75 88 PRO A C 1
ATOM 645 O O . PRO A 1 88 ? 2.588 -4.530 -0.385 1.00 86.75 88 PRO A O 1
ATOM 648 N N . ALA A 1 89 ? 1.207 -5.443 1.163 1.00 88.94 89 ALA A N 1
ATOM 649 C CA . ALA A 1 89 ? 1.451 -6.848 0.828 1.00 88.94 89 ALA A CA 1
ATOM 650 C C . ALA A 1 89 ? 1.082 -7.178 -0.629 1.00 88.94 89 ALA A C 1
ATOM 652 O O . ALA A 1 89 ? 1.885 -7.756 -1.357 1.00 88.94 89 ALA A O 1
ATOM 653 N N . VAL A 1 90 ? -0.100 -6.755 -1.087 1.00 87.88 90 VAL A N 1
ATOM 654 C CA . VAL A 1 90 ? -0.539 -6.927 -2.482 1.00 87.88 90 VAL A CA 1
ATOM 655 C C . VAL A 1 90 ? 0.330 -6.102 -3.433 1.00 87.88 90 VAL A C 1
ATOM 657 O O . VAL A 1 90 ? 0.636 -6.550 -4.538 1.00 87.88 90 VAL A O 1
ATOM 660 N N . SER A 1 91 ? 0.800 -4.928 -2.996 1.00 85.62 91 SER A N 1
ATOM 661 C CA . SER A 1 91 ? 1.644 -4.072 -3.832 1.00 85.62 91 SER A CA 1
ATOM 662 C C . SER A 1 91 ? 3.064 -4.610 -4.059 1.00 85.62 91 SER A C 1
ATOM 664 O O . SER A 1 91 ? 3.767 -4.085 -4.925 1.00 85.62 91 SER A O 1
ATOM 666 N N . LEU A 1 92 ? 3.518 -5.636 -3.318 1.00 84.25 92 LEU A N 1
ATOM 667 C CA . LEU A 1 92 ? 4.797 -6.306 -3.604 1.00 84.25 92 LEU A CA 1
ATOM 668 C C . LEU A 1 92 ? 4.814 -6.899 -5.012 1.00 84.25 92 LEU A C 1
ATOM 670 O O . LEU A 1 92 ? 5.870 -6.933 -5.638 1.00 84.25 92 LEU A O 1
ATOM 674 N N . ILE A 1 93 ? 3.653 -7.307 -5.525 1.00 84.12 93 ILE A N 1
ATOM 675 C CA . ILE A 1 93 ? 3.529 -7.764 -6.901 1.00 84.12 93 ILE A CA 1
ATOM 676 C C . ILE A 1 93 ? 3.537 -6.525 -7.809 1.00 84.12 93 ILE A C 1
ATOM 678 O O . ILE A 1 93 ? 2.606 -5.719 -7.728 1.00 84.12 93 ILE A O 1
ATOM 682 N N . PRO A 1 94 ? 4.529 -6.353 -8.705 1.00 73.56 94 PRO A N 1
ATOM 683 C CA . PRO A 1 94 ? 4.663 -5.136 -9.509 1.00 73.56 94 PRO A CA 1
ATOM 684 C C . PRO A 1 94 ? 3.409 -4.814 -10.334 1.00 73.56 94 PRO A C 1
ATOM 686 O O . PRO A 1 94 ? 2.970 -3.667 -10.372 1.00 73.56 94 PRO A O 1
ATOM 689 N N . PHE A 1 95 ? 2.775 -5.839 -10.912 1.00 76.06 95 PHE A N 1
ATOM 690 C CA . PHE A 1 95 ? 1.555 -5.704 -11.715 1.00 76.06 95 PHE A CA 1
ATOM 691 C C . PHE A 1 95 ? 0.325 -5.256 -10.903 1.00 76.06 95 PHE A C 1
ATOM 693 O O . PHE A 1 95 ? -0.534 -4.540 -11.412 1.00 76.06 95 PHE A O 1
ATOM 700 N N . LEU A 1 96 ? 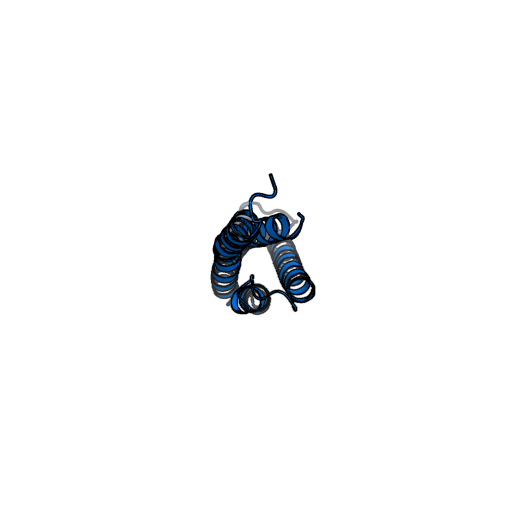0.255 -5.632 -9.623 1.00 83.81 96 LEU A N 1
ATOM 701 C CA . LEU A 1 96 ? -0.821 -5.250 -8.698 1.00 83.81 96 LEU A CA 1
ATOM 702 C C . LEU A 1 96 ? -0.424 -4.073 -7.790 1.00 83.81 96 LEU A C 1
ATOM 704 O O . LEU A 1 96 ? -1.178 -3.710 -6.888 1.00 83.81 96 LEU A O 1
ATOM 708 N N . GLY A 1 97 ? 0.731 -3.446 -8.043 1.00 84.31 97 GLY A N 1
ATOM 709 C CA . GLY A 1 97 ? 1.266 -2.333 -7.256 1.00 84.31 97 GLY A CA 1
ATOM 710 C C . GLY A 1 97 ? 0.254 -1.206 -7.058 1.00 84.31 97 GLY A C 1
ATOM 711 O O . GLY A 1 97 ? 0.039 -0.748 -5.937 1.00 84.31 97 GLY A O 1
ATOM 712 N N . TRP A 1 98 ? -0.431 -0.829 -8.137 1.00 85.81 98 TRP A N 1
ATOM 713 C CA . TRP A 1 98 ? -1.461 0.208 -8.132 1.00 85.81 98 TRP A CA 1
ATOM 714 C C . TRP A 1 98 ? -2.685 -0.180 -7.288 1.00 85.81 98 TRP A C 1
ATOM 716 O O . TRP A 1 98 ? -3.155 0.630 -6.493 1.00 85.81 98 TRP A O 1
ATOM 726 N N . VAL A 1 99 ? -3.153 -1.433 -7.377 1.00 89.94 99 VAL A N 1
ATOM 727 C CA . VAL A 1 99 ? -4.271 -1.943 -6.561 1.00 89.94 99 VAL A CA 1
ATOM 728 C C . VAL A 1 99 ? -3.908 -1.896 -5.080 1.00 89.94 99 VAL A C 1
ATOM 730 O O . VAL A 1 99 ? -4.681 -1.399 -4.261 1.00 89.94 99 VAL A O 1
ATOM 733 N N . GLY A 1 100 ? -2.700 -2.346 -4.734 1.00 87.62 100 GLY A N 1
ATOM 734 C CA . GLY A 1 100 ? -2.189 -2.254 -3.369 1.00 87.62 100 GLY A CA 1
ATOM 735 C C . GLY A 1 100 ? -2.080 -0.808 -2.871 1.00 87.62 100 GLY A C 1
ATOM 736 O O . GLY A 1 100 ? -2.387 -0.537 -1.708 1.00 87.62 100 GLY A O 1
ATOM 737 N N . GLY A 1 101 ? -1.743 0.139 -3.754 1.00 89.44 101 GLY A N 1
ATOM 738 C CA . GLY A 1 101 ? -1.788 1.577 -3.478 1.00 89.44 101 GLY A CA 1
ATOM 739 C C . GLY A 1 101 ? -3.186 2.057 -3.078 1.00 89.44 101 GLY A C 1
ATOM 740 O O . GLY A 1 101 ? -3.342 2.657 -2.016 1.00 89.44 101 GLY A O 1
ATOM 741 N N . VAL A 1 102 ? -4.221 1.714 -3.857 1.00 91.75 102 VAL A N 1
ATOM 742 C CA . VAL A 1 102 ? -5.622 2.066 -3.543 1.00 91.75 102 VAL A CA 1
ATOM 743 C C . VAL A 1 102 ? -6.048 1.499 -2.189 1.00 91.75 102 VAL A C 1
ATOM 745 O O . VAL A 1 102 ? -6.570 2.230 -1.347 1.00 91.75 102 VAL A O 1
ATOM 748 N N . VAL A 1 103 ? -5.793 0.212 -1.945 1.00 91.81 103 VAL A N 1
ATOM 749 C CA . VAL A 1 103 ? -6.160 -0.451 -0.682 1.00 91.81 103 VAL A CA 1
ATOM 750 C C . VAL A 1 103 ? -5.467 0.216 0.511 1.00 91.81 103 VAL A C 1
ATOM 752 O O . VAL A 1 103 ? -6.096 0.439 1.547 1.00 91.81 103 VAL A O 1
ATOM 755 N N . THR A 1 104 ? -4.200 0.604 0.347 1.00 91.06 104 THR A N 1
ATOM 756 C CA . THR A 1 104 ? -3.440 1.328 1.376 1.00 91.06 104 THR A CA 1
ATOM 757 C C . THR A 1 104 ? -4.058 2.698 1.667 1.00 91.06 104 THR A C 1
ATOM 759 O O . THR A 1 104 ? -4.224 3.049 2.834 1.00 91.06 104 THR A O 1
ATOM 762 N N . ILE A 1 105 ? -4.472 3.447 0.637 1.00 91.81 105 ILE A N 1
ATOM 763 C CA . ILE A 1 105 ? -5.142 4.751 0.791 1.00 91.81 105 ILE A CA 1
ATOM 764 C C . ILE A 1 105 ? -6.459 4.599 1.557 1.00 91.81 105 ILE A C 1
ATOM 766 O O . ILE A 1 105 ? -6.731 5.378 2.470 1.00 91.81 105 ILE A O 1
ATOM 770 N N . VAL A 1 106 ? -7.264 3.584 1.232 1.00 90.69 106 VAL A N 1
ATOM 771 C CA . VAL A 1 106 ? -8.532 3.331 1.931 1.00 90.69 106 VAL A CA 1
ATOM 772 C C . VAL A 1 106 ? -8.279 2.963 3.395 1.00 90.69 106 VAL A C 1
ATOM 774 O O . VAL A 1 106 ? -8.928 3.518 4.281 1.00 90.69 106 VAL A O 1
ATOM 777 N N . GLY A 1 107 ? -7.299 2.097 3.678 1.00 86.81 107 GLY A N 1
ATOM 778 C CA . GLY A 1 107 ? -6.898 1.762 5.049 1.00 86.81 107 GLY A CA 1
ATOM 779 C C . GLY A 1 107 ? -6.428 2.985 5.844 1.00 86.81 107 GLY A C 1
ATOM 780 O O . GLY A 1 107 ? -6.836 3.185 6.989 1.00 86.81 107 GLY A O 1
ATOM 781 N N . ALA A 1 108 ? -5.630 3.849 5.216 1.00 88.00 108 ALA A N 1
ATOM 782 C CA . ALA A 1 108 ? -5.135 5.098 5.788 1.00 88.00 108 ALA A CA 1
ATOM 783 C C . ALA A 1 108 ? -6.254 6.124 6.057 1.00 88.00 108 ALA A C 1
ATOM 785 O O . ALA A 1 108 ? -6.303 6.731 7.130 1.00 88.00 108 ALA A O 1
ATOM 786 N N . ALA A 1 109 ? -7.200 6.275 5.127 1.00 88.62 109 ALA A N 1
ATOM 787 C CA . ALA A 1 109 ? -8.378 7.119 5.307 1.00 88.62 109 ALA A CA 1
ATOM 788 C C . ALA A 1 109 ? -9.251 6.624 6.470 1.00 88.62 109 ALA A C 1
ATOM 790 O O . ALA A 1 109 ? -9.779 7.428 7.238 1.00 88.62 109 ALA A O 1
ATOM 791 N N . LEU A 1 110 ? -9.349 5.305 6.657 1.00 84.94 110 LEU A N 1
ATOM 792 C CA . LEU A 1 110 ? -10.051 4.692 7.783 1.00 84.94 110 LEU A CA 1
ATOM 793 C C . LEU A 1 110 ? -9.364 4.968 9.133 1.00 84.94 110 LEU A C 1
ATOM 795 O O . LEU A 1 110 ? -10.048 5.171 10.141 1.00 84.94 110 LEU A O 1
ATOM 799 N N . TYR A 1 111 ? -8.027 5.048 9.159 1.00 82.81 111 TYR A N 1
ATOM 800 C CA . TYR A 1 111 ? -7.282 5.530 10.329 1.00 82.81 111 TYR A CA 1
ATOM 801 C C . TYR A 1 111 ? -7.634 6.984 10.656 1.00 82.81 111 TYR A C 1
ATOM 803 O O . TYR A 1 111 ? -7.981 7.281 11.799 1.00 82.81 111 TYR A O 1
ATOM 811 N N . LEU A 1 112 ? -7.638 7.876 9.659 1.00 83.56 112 LEU A N 1
ATOM 812 C CA . LEU A 1 112 ? -8.065 9.268 9.854 1.00 83.56 112 LEU A CA 1
ATOM 813 C C . LEU A 1 112 ? -9.522 9.353 10.331 1.00 83.56 112 LEU A C 1
ATOM 815 O O . LEU A 1 112 ? -9.840 10.103 11.252 1.00 83.56 112 LEU A O 1
ATOM 819 N N . ALA A 1 113 ? -10.411 8.545 9.758 1.00 83.06 113 ALA A N 1
ATOM 820 C CA . ALA A 1 113 ? -11.810 8.484 10.158 1.00 83.06 113 ALA A CA 1
ATOM 821 C C . ALA A 1 113 ? -12.004 7.910 11.570 1.00 83.06 113 ALA A C 1
ATOM 823 O O . ALA A 1 113 ? -13.006 8.211 12.206 1.00 83.06 113 ALA A O 1
ATOM 824 N N . SER A 1 114 ? -11.068 7.127 12.103 1.00 76.81 114 SER A N 1
ATOM 825 C CA . SER A 1 114 ? -11.159 6.633 13.483 1.00 76.81 114 SER A CA 1
ATOM 826 C C . SER A 1 114 ? -10.837 7.729 14.513 1.00 76.81 114 SER A C 1
ATOM 828 O O . SER A 1 114 ? -11.262 7.643 15.662 1.00 76.81 114 SER A O 1
ATOM 830 N N . LEU A 1 115 ? -10.177 8.828 14.120 1.00 75.38 115 LEU A N 1
ATOM 831 C CA . LEU A 1 115 ? -9.839 9.941 15.026 1.00 75.38 115 LEU A CA 1
ATOM 832 C C . LEU A 1 115 ? -11.053 10.663 15.607 1.00 75.38 115 LEU A C 1
ATOM 834 O O . LEU A 1 115 ? -11.005 11.125 16.749 1.00 75.38 115 LEU A O 1
ATOM 838 N N . LYS A 1 116 ? -12.147 10.770 14.843 1.00 72.25 116 LYS A N 1
ATOM 839 C CA . LYS A 1 116 ? -13.396 11.375 15.341 1.00 72.25 116 LYS A CA 1
ATOM 840 C C . LYS A 1 116 ? -13.992 10.573 16.500 1.00 72.25 116 LYS A C 1
ATOM 842 O O . LYS A 1 116 ? -14.593 11.179 17.382 1.00 72.25 116 LYS A O 1
ATOM 847 N N . ASN A 1 117 ? -13.772 9.258 16.543 1.00 70.94 117 ASN A N 1
ATOM 848 C CA . ASN A 1 117 ? -14.261 8.402 17.625 1.00 70.94 117 ASN A CA 1
ATOM 849 C C . ASN A 1 117 ? -13.502 8.693 1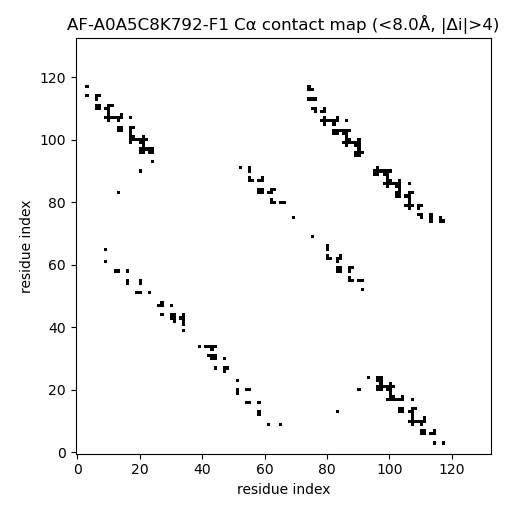8.929 1.00 70.94 117 ASN A C 1
ATOM 851 O O . ASN A 1 117 ? -14.128 8.899 19.964 1.00 70.94 117 ASN A O 1
ATOM 855 N N . PHE A 1 118 ? -12.181 8.886 18.857 1.00 65.62 118 PHE A N 1
ATOM 856 C CA . PHE A 1 118 ? -11.382 9.316 20.013 1.00 65.62 118 PHE A CA 1
ATOM 857 C C . PHE A 1 118 ? -11.712 10.730 20.510 1.00 65.62 118 PHE A C 1
ATOM 859 O O . PHE A 1 118 ? -11.508 11.040 21.684 1.00 65.62 118 PHE A O 1
ATOM 866 N N . LYS A 1 119 ? -12.188 11.623 19.631 1.00 60.31 119 LYS A N 1
ATOM 867 C CA . LYS A 1 119 ? -12.688 12.940 20.056 1.00 60.31 119 LYS A CA 1
ATOM 868 C C . LYS A 1 119 ? -13.997 12.827 20.840 1.00 60.31 119 LYS A C 1
ATOM 870 O O . LYS A 1 119 ? -14.168 13.597 21.775 1.00 60.31 119 LYS A O 1
ATOM 875 N N . ARG A 1 120 ? -14.895 11.899 20.481 1.00 59.59 120 ARG A N 1
ATOM 876 C CA . ARG A 1 120 ? -16.176 11.704 21.185 1.00 59.59 120 ARG A CA 1
ATOM 877 C C . ARG A 1 120 ? -16.002 11.088 22.571 1.00 59.59 120 ARG A C 1
ATOM 879 O O . ARG A 1 120 ? -16.556 11.630 23.517 1.00 59.59 120 ARG A O 1
ATOM 886 N N . GLU A 1 121 ? -15.170 10.054 22.697 1.00 58.94 121 GLU A N 1
ATOM 887 C CA . GLU A 1 121 ? -14.864 9.403 23.984 1.00 58.94 121 GLU A CA 1
ATOM 888 C C . GLU A 1 121 ? -14.369 10.416 25.030 1.00 58.94 121 GLU A C 1
ATOM 890 O O . GLU A 1 121 ? -14.853 10.449 26.158 1.00 58.94 121 GLU A O 1
ATOM 895 N N . LYS A 1 122 ? -13.467 11.324 24.629 1.00 57.44 122 LYS A N 1
ATOM 896 C CA . LYS A 1 122 ? -12.932 12.358 25.525 1.00 57.44 122 LYS A CA 1
ATOM 897 C C . LYS A 1 122 ? -14.020 13.315 26.042 1.00 57.44 122 LYS A C 1
ATOM 899 O O . LYS A 1 122 ? -13.969 13.721 27.199 1.00 57.44 122 LYS A O 1
ATOM 904 N N . ILE A 1 123 ? -14.992 13.665 25.199 1.00 59.97 123 ILE A N 1
ATOM 905 C CA . ILE A 1 123 ? -16.080 14.593 25.546 1.00 59.97 123 ILE A CA 1
ATOM 906 C C . ILE A 1 123 ? -17.087 13.921 26.488 1.00 59.97 123 ILE A C 1
ATOM 908 O O . ILE A 1 123 ? -17.567 14.561 27.418 1.00 59.97 123 ILE A O 1
ATOM 912 N N . GLU A 1 124 ? -17.380 12.632 26.298 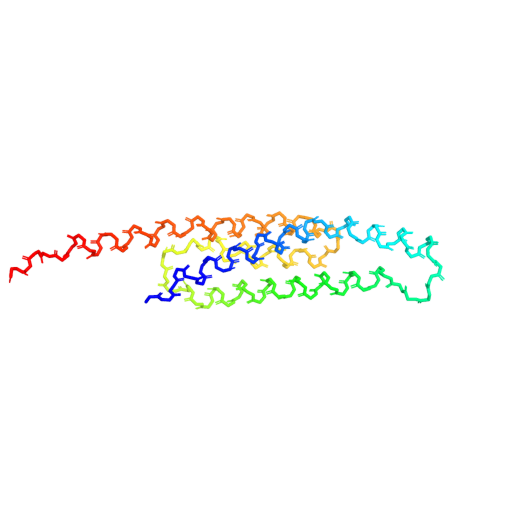1.00 59.56 124 GLU A N 1
ATOM 913 C CA . GLU A 1 124 ? -18.245 11.883 27.219 1.00 59.56 124 GLU A CA 1
ATOM 914 C C . GLU A 1 124 ? -17.597 11.699 28.593 1.00 59.56 124 GLU A C 1
ATOM 916 O O . GLU A 1 124 ? -18.272 11.891 29.600 1.00 59.56 124 GLU A O 1
ATOM 921 N N . THR A 1 125 ? -16.286 11.439 28.664 1.00 58.97 125 THR A N 1
ATOM 922 C CA . THR A 1 125 ? -15.575 11.387 29.955 1.00 58.97 125 THR A CA 1
ATOM 923 C C . THR A 1 125 ? -15.504 12.741 30.665 1.00 58.97 125 THR A C 1
ATOM 925 O O . THR A 1 125 ? -15.547 12.779 31.889 1.00 58.97 125 THR A O 1
ATOM 928 N N . GLU A 1 126 ? -15.420 13.851 29.924 1.00 58.91 126 GLU A N 1
ATOM 929 C CA . GLU A 1 126 ? -15.420 15.209 30.491 1.00 58.91 126 GLU A CA 1
ATOM 930 C C . GLU A 1 126 ? -16.813 15.600 31.006 1.00 58.91 126 GLU A C 1
ATOM 932 O O . GLU A 1 126 ? -16.934 16.212 32.060 1.00 58.91 126 GLU A O 1
ATOM 937 N N . LYS A 1 127 ? -17.873 15.168 30.312 1.00 58.97 127 LYS A N 1
ATOM 938 C CA . LYS A 1 127 ? -19.268 15.385 30.719 1.00 58.97 127 LYS A CA 1
ATOM 939 C C . LYS A 1 127 ? -19.729 14.452 31.851 1.00 58.97 127 LYS A C 1
ATOM 941 O O . LYS A 1 127 ? -20.720 14.748 32.510 1.00 58.97 127 LYS A O 1
ATOM 946 N N . ALA A 1 128 ? -19.046 13.325 32.059 1.00 61.47 128 ALA A N 1
ATOM 947 C CA . ALA A 1 128 ? -19.356 12.342 33.099 1.00 61.47 128 ALA A CA 1
ATOM 948 C C . ALA A 1 128 ? -18.665 12.612 34.449 1.00 61.47 128 ALA A C 1
ATOM 950 O O . ALA A 1 128 ? -18.934 11.888 35.407 1.00 61.47 128 ALA A O 1
ATOM 951 N N . LEU A 1 129 ? -17.805 13.633 34.558 1.00 59.03 129 LEU A N 1
ATOM 952 C CA . LEU A 1 129 ? -17.436 14.163 35.868 1.00 59.03 129 LEU A CA 1
ATOM 953 C C . LEU A 1 129 ? -18.623 14.986 36.389 1.00 59.03 129 LEU A C 1
ATOM 955 O O . LEU A 1 129 ? -18.919 16.025 35.797 1.00 59.03 129 LEU A O 1
ATOM 959 N N . PRO A 1 130 ? -19.325 14.554 37.459 1.00 57.00 130 PRO A N 1
ATOM 960 C CA . PRO A 1 130 ? -20.220 15.466 38.147 1.00 57.00 130 PRO A CA 1
ATOM 961 C C . PRO A 1 130 ? -19.385 16.659 38.604 1.00 57.00 130 PRO A C 1
ATOM 963 O O . PRO A 1 130 ? -18.255 16.483 39.067 1.00 57.00 130 PRO A O 1
ATOM 966 N N . GLU A 1 131 ? -19.936 17.858 38.448 1.00 58.91 131 GLU A N 1
ATOM 967 C CA . GLU A 1 131 ? -19.461 19.053 39.134 1.00 58.91 131 GLU A CA 1
ATOM 968 C C . GLU A 1 131 ? -19.347 18.723 40.630 1.00 58.91 131 GLU A C 1
ATOM 970 O O . GLU A 1 131 ? -20.335 18.720 41.363 1.00 58.91 131 GLU A O 1
ATOM 975 N N . VAL A 1 132 ? -18.147 18.360 41.083 1.00 53.72 132 VAL A N 1
ATOM 976 C CA . VAL A 1 132 ? -17.812 18.401 42.500 1.00 53.72 132 VAL A CA 1
ATOM 977 C C . VAL A 1 132 ? -17.345 19.826 42.737 1.00 53.72 132 VAL A C 1
ATOM 979 O O . VAL A 1 132 ? -16.250 20.210 42.326 1.00 53.72 132 VAL A O 1
ATOM 982 N N . ILE A 1 133 ? -18.295 20.580 43.287 1.00 50.62 133 ILE A N 1
ATOM 983 C CA . ILE A 1 133 ? -18.186 21.901 43.909 1.00 50.62 133 ILE A CA 1
ATOM 984 C C . ILE A 1 133 ? -16.950 21.973 44.810 1.00 50.62 133 ILE A C 1
ATOM 986 O O . ILE A 1 133 ? -16.707 20.986 45.545 1.00 50.62 133 ILE A O 1
#

Nearest PDB structures (foldseek):
  6egc-assembly1_A  TM=4.999E-01  e=3.595E+00  synthetic construct
  7pmw-assembly1_A  TM=2.512E-01  e=1.188E+00  Homo sapiens

pLDDT: mean 78.99, std 11.63, range [48.62, 91.81]

Solvent-accessible surface area (backbone atoms only — not comparabl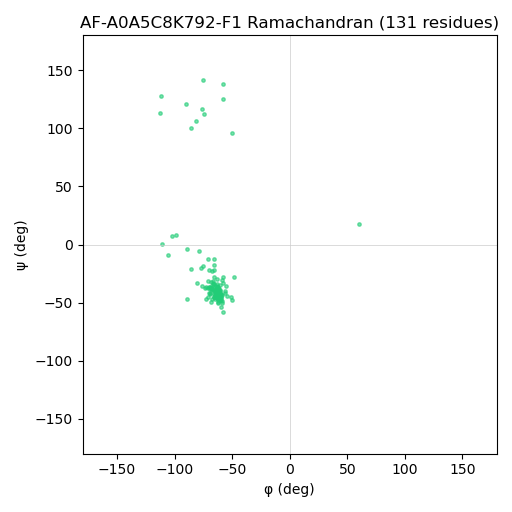e to full-atom values): 6732 Å² total; per-residue (Å²): 142,66,68,66,59,51,40,45,51,51,12,51,53,29,34,56,48,12,52,52,37,38,45,38,67,58,54,43,52,51,26,48,53,47,36,69,75,63,72,52,93,66,56,50,33,60,53,50,53,53,54,53,50,52,51,34,50,52,45,28,52,49,18,52,53,48,42,70,73,46,71,86,45,85,62,48,58,69,66,23,39,52,28,23,34,48,6,30,59,47,27,70,42,73,92,40,14,40,59,12,9,52,38,16,30,53,13,11,50,42,30,49,61,23,51,60,49,57,55,49,55,54,52,52,59,61,69,65,51,74,88,77,126

Sequence (133 aa):
MKSNSLVLTNGIVGLIGGILVLLGPFLILISSFTDLVSGSSESMTINAIIVLTILKLVLLGLGITAFIKYKKNEAVMVSAHILFIVGPAVSLIPFLGWVGGVVTIVGAALYLASLKNFKREKIETEKALPEVI

Radius of gyration: 19.31 Å; Cα contacts (8 Å, |Δi|>4): 161; chains: 1; bounding box: 46×30×67 Å

Foldseek 3Di:
DPDLVLLLVLLVLLQVLLVCLLCLLVQLVVQVVCCVVVVDPDRSNVVSVVVNLVSLVVQLVSLVVCCVVCVPPPLADPLLSVLSNVLSVQLVPVVCSNVSSVSSNVSSVSSVVSSVSVVVVVVVVVVPPPPPD

Secondary structure (DSSP, 8-state):
--HHHHHHHHHHHHHHHHHHHHTHHHHHHHHHHHHHHH--SS-HHHHHHHHHHHHHHHHHHHHHHHHHHHTT-TTS-HHHHHHHHHHHHHHTSGGGHHHHHHHHHHHHHHHHHHHHHHHHHHHHHHHTS----